Protein AF-A0A830FB92-F1 (afdb_monomer_lite)

Foldseek 3Di:
DDDDDDPPPPDPPPPPPPPPPCPLVNLLVLLLVQQAVQCVPVVDQFDALVRSCVVCPPVPQDPVSNVSSVVVCCVVQQWPDDDGHIHGRPPPD

pLDDT: mean 77.41, std 16.44, range [44.66, 93.88]

Structure (mmCIF, N/CA/C/O backbone):
data_AF-A0A830FB92-F1
#
_entry.id   AF-A0A830FB92-F1
#
loop_
_atom_site.group_PDB
_atom_site.id
_atom_site.type_symbol
_atom_site.label_atom_id
_atom_site.label_alt_id
_atom_site.label_comp_id
_atom_site.label_asym_id
_atom_site.label_entity_id
_atom_site.label_seq_id
_atom_site.pdbx_PDB_ins_code
_atom_site.Cartn_x
_atom_site.Cartn_y
_atom_site.Cartn_z
_atom_site.occupancy
_atom_site.B_iso_or_equiv
_atom_site.auth_seq_id
_atom_site.auth_comp_id
_atom_site.auth_asym_id
_atom_site.auth_atom_id
_atom_site.pdbx_PDB_model_num
ATOM 1 N N . MET A 1 1 ? 45.980 -35.699 -45.998 1.00 44.66 1 MET A N 1
ATOM 2 C CA . MET A 1 1 ? 45.967 -35.032 -44.682 1.00 44.66 1 MET A CA 1
ATOM 3 C C . MET A 1 1 ? 44.613 -34.358 -44.556 1.00 44.66 1 MET A C 1
ATOM 5 O O . MET A 1 1 ? 44.307 -33.497 -45.368 1.00 44.66 1 MET A O 1
ATOM 9 N N . GLU A 1 2 ? 43.760 -34.883 -43.681 1.00 46.06 2 GLU A N 1
ATOM 10 C CA . GLU A 1 2 ? 42.350 -34.494 -43.537 1.00 46.06 2 GLU A CA 1
ATOM 11 C C . GLU A 1 2 ? 42.186 -33.145 -42.802 1.00 46.06 2 GLU A C 1
ATOM 13 O O . GLU A 1 2 ? 43.063 -32.775 -42.014 1.00 46.06 2 GLU A O 1
ATOM 18 N N . PRO A 1 3 ? 41.087 -32.398 -43.038 1.00 52.53 3 PRO A N 1
ATOM 19 C CA . PRO A 1 3 ? 40.881 -31.063 -42.482 1.00 52.53 3 PRO A CA 1
ATOM 20 C C . PRO A 1 3 ? 40.282 -31.123 -41.068 1.00 52.53 3 PRO A C 1
ATOM 22 O O . PRO A 1 3 ? 39.165 -31.601 -40.875 1.00 52.53 3 PRO A O 1
ATOM 25 N N . ARG A 1 4 ? 40.981 -30.580 -40.064 1.00 53.62 4 ARG A N 1
ATOM 26 C CA . ARG A 1 4 ? 40.376 -30.327 -38.749 1.00 53.62 4 ARG A CA 1
ATOM 27 C C . ARG A 1 4 ? 39.632 -28.998 -38.768 1.00 53.62 4 ARG A C 1
ATOM 29 O O . ARG A 1 4 ? 40.227 -27.926 -38.732 1.00 53.62 4 ARG A O 1
ATOM 36 N N . SER A 1 5 ? 38.309 -29.104 -38.826 1.00 59.81 5 SER A N 1
ATOM 37 C CA . SER A 1 5 ? 37.397 -28.082 -38.333 1.00 59.81 5 SER A CA 1
ATOM 38 C C . SER A 1 5 ? 37.679 -27.828 -36.855 1.00 59.81 5 SER A C 1
ATOM 40 O O . SER A 1 5 ? 37.515 -28.735 -36.049 1.00 59.81 5 SER A O 1
ATOM 42 N N . GLU A 1 6 ? 38.013 -26.598 -36.480 1.00 47.91 6 GLU A N 1
ATOM 43 C CA . GLU A 1 6 ? 37.709 -26.127 -35.133 1.00 47.91 6 GLU A CA 1
ATOM 44 C C . GLU A 1 6 ? 37.072 -24.749 -35.235 1.00 47.91 6 GLU A C 1
ATOM 46 O O . GLU A 1 6 ? 37.675 -23.717 -35.523 1.00 47.91 6 GLU A O 1
ATOM 51 N N . ARG A 1 7 ? 35.754 -24.799 -35.109 1.00 55.81 7 ARG A N 1
ATOM 52 C CA . ARG A 1 7 ? 34.844 -23.678 -35.119 1.00 55.81 7 ARG A CA 1
ATOM 53 C C . ARG A 1 7 ? 34.976 -22.973 -33.772 1.00 55.81 7 ARG A C 1
ATOM 55 O O . ARG A 1 7 ? 34.162 -23.217 -32.887 1.00 55.81 7 ARG A O 1
ATOM 62 N N . SER A 1 8 ? 35.936 -22.065 -33.628 1.00 52.62 8 SER A N 1
ATOM 63 C CA . SER A 1 8 ? 35.895 -21.077 -32.543 1.00 52.62 8 SER A CA 1
ATOM 64 C C . SER A 1 8 ? 34.818 -20.041 -32.856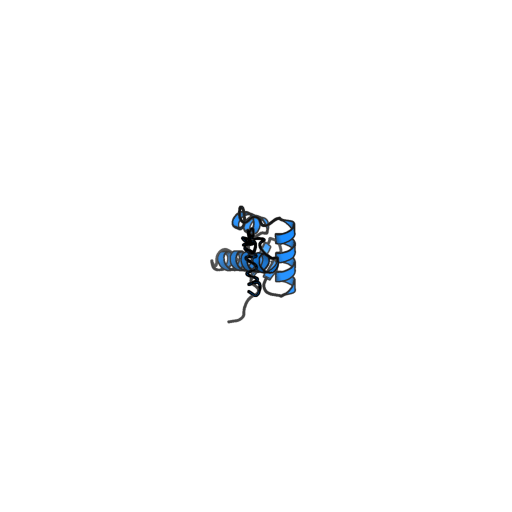 1.00 52.62 8 SER A C 1
ATOM 66 O O . SER A 1 8 ? 35.082 -18.909 -33.248 1.00 52.62 8 SER A O 1
ATOM 68 N N . ARG A 1 9 ? 33.553 -20.458 -32.707 1.00 54.72 9 ARG A N 1
ATOM 69 C CA . ARG A 1 9 ? 32.483 -19.535 -32.342 1.00 54.72 9 ARG A CA 1
ATOM 70 C C . ARG A 1 9 ? 32.816 -19.081 -30.929 1.00 54.72 9 ARG A C 1
ATOM 72 O O . ARG A 1 9 ? 32.409 -19.724 -29.964 1.00 54.72 9 ARG A O 1
ATOM 79 N N . THR A 1 10 ? 33.555 -17.989 -30.812 1.00 60.53 10 THR A N 1
ATOM 80 C CA . THR A 1 10 ? 33.555 -17.201 -29.585 1.00 60.53 10 THR A CA 1
ATOM 81 C C . THR A 1 10 ? 32.137 -16.666 -29.459 1.00 60.53 10 THR A C 1
ATOM 83 O O . THR A 1 10 ? 31.755 -15.698 -30.114 1.00 60.53 10 THR A O 1
ATOM 86 N N . GLY A 1 11 ? 31.312 -17.431 -28.744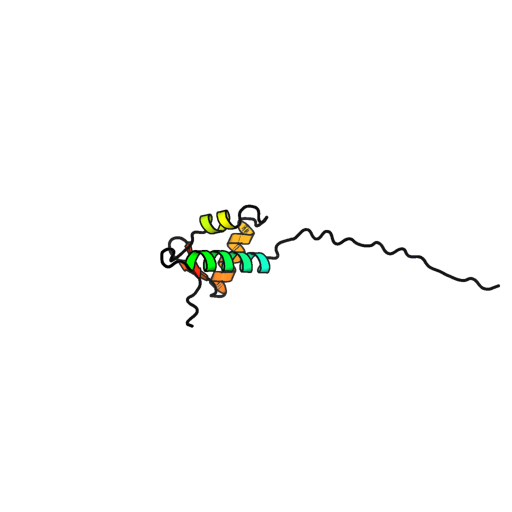 1.00 53.41 11 GLY A N 1
ATOM 87 C CA . GLY A 1 11 ? 29.946 -17.071 -28.434 1.00 53.41 11 GLY A CA 1
ATOM 88 C C . GLY A 1 11 ? 29.963 -15.699 -27.790 1.00 53.41 11 GLY A C 1
ATOM 89 O O . GLY A 1 11 ? 30.733 -15.454 -26.861 1.00 53.41 11 GLY A O 1
ATOM 90 N N . ALA A 1 12 ? 29.142 -14.807 -28.330 1.00 56.44 12 ALA A N 1
ATOM 91 C CA . ALA A 1 12 ? 28.774 -13.581 -27.664 1.00 56.44 12 ALA A CA 1
ATOM 92 C C . ALA A 1 12 ? 28.351 -13.941 -26.235 1.00 56.44 12 ALA A C 1
ATOM 94 O O . ALA A 1 12 ? 27.327 -14.593 -26.028 1.00 56.44 12 ALA A O 1
ATOM 95 N N . LEU A 1 13 ? 29.164 -13.554 -25.254 1.00 45.00 13 LEU A N 1
ATOM 96 C CA . LEU A 1 13 ? 28.696 -13.397 -23.890 1.00 45.00 13 LEU A CA 1
ATOM 97 C C . LEU A 1 13 ? 27.703 -12.241 -23.962 1.00 45.00 13 LEU A C 1
ATOM 99 O O . LEU A 1 13 ? 28.087 -11.074 -23.912 1.00 45.00 13 LEU A O 1
ATOM 103 N N . ALA A 1 14 ? 26.432 -12.573 -24.183 1.00 49.94 14 ALA A N 1
ATOM 104 C CA . ALA A 1 14 ? 25.341 -11.686 -23.847 1.00 49.94 14 ALA A CA 1
ATOM 105 C C . ALA A 1 14 ? 25.452 -11.468 -22.338 1.00 49.94 14 ALA A C 1
ATOM 107 O O . ALA A 1 14 ? 25.000 -12.281 -21.536 1.00 49.94 14 ALA A O 1
ATOM 108 N N . VAL A 1 15 ? 26.163 -10.410 -21.953 1.00 52.88 15 VAL A N 1
ATOM 109 C CA . VAL A 1 15 ? 25.994 -9.821 -20.639 1.00 52.88 15 VAL A CA 1
ATOM 110 C C . VAL A 1 15 ? 24.542 -9.369 -20.615 1.00 52.88 15 VAL A C 1
ATOM 112 O O . VAL A 1 15 ? 24.165 -8.396 -21.264 1.00 52.88 15 VAL A O 1
ATOM 115 N N . SER A 1 16 ? 23.692 -10.155 -19.962 1.00 46.47 16 SER A N 1
ATOM 116 C CA . SER A 1 16 ? 22.371 -9.702 -19.565 1.00 46.47 16 SER A CA 1
ATOM 117 C C . SER A 1 16 ? 22.592 -8.548 -18.595 1.00 46.47 16 SER A C 1
ATOM 119 O O . SER A 1 16 ? 22.719 -8.739 -17.390 1.00 46.47 16 SER A O 1
ATOM 121 N N . ALA A 1 17 ? 22.715 -7.344 -19.145 1.00 52.09 17 ALA A N 1
ATOM 122 C CA . ALA A 1 17 ? 22.462 -6.111 -18.432 1.00 52.09 17 ALA A CA 1
ATOM 123 C C . ALA A 1 17 ? 20.942 -6.011 -18.250 1.00 52.09 17 ALA A C 1
ATOM 125 O O . ALA A 1 17 ? 20.278 -5.224 -18.911 1.00 52.09 17 ALA A O 1
ATOM 126 N N . ASP A 1 18 ? 20.388 -6.875 -17.407 1.00 52.12 18 ASP A N 1
ATOM 127 C CA . ASP A 1 18 ? 19.089 -6.635 -16.793 1.00 52.12 18 ASP A CA 1
ATOM 128 C C . ASP A 1 18 ? 19.452 -5.829 -15.531 1.00 52.12 18 ASP A C 1
ATOM 130 O O . ASP A 1 18 ? 19.925 -6.370 -14.542 1.00 52.12 18 ASP A O 1
ATOM 134 N N . GLY A 1 19 ? 19.522 -4.497 -15.557 1.00 49.91 19 GLY A N 1
ATOM 135 C CA . GLY A 1 19 ? 18.417 -3.671 -15.998 1.00 49.91 19 GLY A CA 1
ATOM 136 C C . GLY A 1 19 ? 17.198 -4.035 -15.166 1.00 49.91 19 GLY A C 1
ATOM 137 O O . GLY A 1 19 ? 16.195 -4.327 -15.792 1.00 49.91 19 GLY A O 1
ATOM 138 N N . SER A 1 20 ? 17.335 -4.112 -13.823 1.00 51.66 20 SER A N 1
ATOM 139 C CA . SER A 1 20 ? 16.300 -4.512 -12.851 1.00 51.66 20 SER A CA 1
ATOM 140 C C . SER A 1 20 ? 14.959 -3.880 -13.193 1.00 51.66 20 SER A C 1
ATOM 142 O O . SER A 1 20 ? 14.585 -2.833 -12.667 1.00 51.66 20 SER A O 1
ATOM 144 N N . SER A 1 21 ? 14.231 -4.517 -14.096 1.00 58.56 21 SER A N 1
ATOM 145 C CA . SER A 1 21 ? 12.854 -4.196 -14.360 1.00 58.56 21 SER A CA 1
ATOM 146 C C . SER A 1 21 ? 12.129 -4.814 -13.182 1.00 58.56 21 SER A C 1
ATOM 148 O O . SER A 1 21 ? 12.065 -6.037 -13.029 1.00 58.56 21 SER A O 1
ATOM 150 N N . VAL A 1 22 ? 11.701 -3.970 -12.245 1.00 66.38 22 VAL A N 1
ATOM 151 C CA . VAL A 1 22 ? 10.894 -4.443 -11.127 1.00 66.38 22 VAL A CA 1
ATOM 152 C C . VAL A 1 22 ? 9.631 -5.023 -11.757 1.00 66.38 22 VAL A C 1
ATOM 154 O O . VAL A 1 22 ? 8.789 -4.299 -12.280 1.00 66.38 22 VAL A O 1
ATOM 157 N N . SER A 1 23 ? 9.545 -6.351 -11.802 1.00 80.56 23 SER A N 1
ATOM 158 C CA . SER A 1 23 ? 8.389 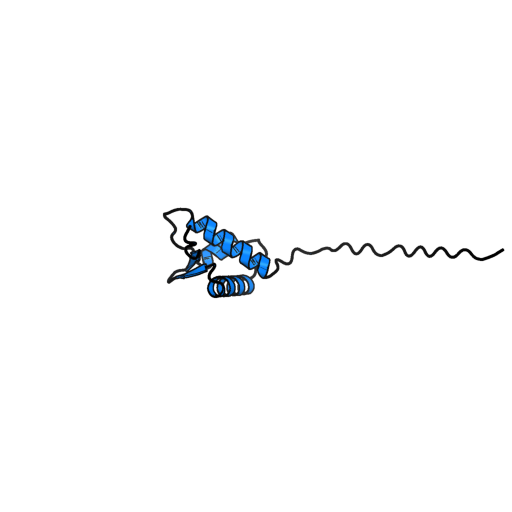-7.043 -12.368 1.00 80.56 23 SER A CA 1
ATOM 159 C C . SER A 1 23 ? 7.136 -6.637 -11.592 1.00 80.56 23 SER A C 1
ATOM 161 O O . SER A 1 23 ? 7.235 -6.346 -10.402 1.00 80.56 23 SER A O 1
ATOM 163 N N . ALA A 1 24 ? 5.953 -6.667 -12.210 1.00 80.69 24 ALA A N 1
ATOM 164 C CA . ALA A 1 24 ? 4.704 -6.294 -11.532 1.00 80.69 24 ALA A CA 1
ATOM 165 C C . ALA A 1 24 ? 4.489 -7.053 -10.203 1.00 80.69 24 ALA A C 1
ATOM 167 O O . ALA A 1 24 ? 4.044 -6.474 -9.215 1.00 80.69 24 ALA A O 1
ATOM 168 N N . ASP A 1 25 ? 4.886 -8.328 -10.154 1.00 82.56 25 ASP A N 1
ATOM 169 C CA . ASP A 1 25 ? 4.881 -9.133 -8.926 1.00 82.56 25 ASP A CA 1
ATOM 170 C C . ASP A 1 25 ? 5.897 -8.632 -7.878 1.00 82.56 25 ASP A C 1
ATOM 172 O O . ASP A 1 25 ? 5.608 -8.608 -6.684 1.00 82.56 25 ASP A O 1
ATOM 176 N N . GLY A 1 26 ? 7.063 -8.147 -8.314 1.00 85.88 26 GLY A N 1
ATOM 177 C CA . GLY A 1 26 ? 8.054 -7.507 -7.445 1.00 85.88 26 GLY A CA 1
ATOM 178 C C . GLY A 1 26 ? 7.575 -6.168 -6.881 1.00 85.88 26 GLY A C 1
ATOM 179 O O . GLY A 1 26 ? 7.790 -5.893 -5.701 1.00 85.88 26 GLY A O 1
ATOM 180 N N . VAL A 1 27 ? 6.871 -5.365 -7.688 1.00 87.31 27 VAL A N 1
ATOM 181 C CA . VAL A 1 27 ? 6.236 -4.118 -7.233 1.00 87.31 27 VAL A CA 1
ATOM 182 C C . VAL A 1 27 ? 5.187 -4.431 -6.167 1.00 87.31 27 VAL A C 1
ATOM 184 O O . VAL A 1 27 ? 5.222 -3.848 -5.087 1.00 87.31 27 VAL A O 1
ATOM 187 N N . ALA A 1 28 ? 4.301 -5.400 -6.422 1.00 88.50 28 ALA A N 1
ATOM 188 C CA . ALA A 1 28 ? 3.291 -5.832 -5.457 1.00 88.50 28 ALA A CA 1
ATOM 189 C C . ALA A 1 28 ? 3.907 -6.331 -4.141 1.00 88.50 28 ALA A C 1
ATOM 191 O O . ALA A 1 28 ? 3.457 -5.936 -3.067 1.00 88.50 28 ALA A O 1
ATOM 192 N N . ALA A 1 29 ? 4.979 -7.124 -4.200 1.00 89.75 29 ALA A N 1
ATOM 193 C CA . ALA A 1 29 ? 5.680 -7.572 -3.000 1.00 89.75 29 ALA A CA 1
ATOM 194 C C . ALA A 1 29 ? 6.271 -6.400 -2.192 1.00 89.75 29 ALA A C 1
ATOM 196 O O . ALA A 1 29 ? 6.142 -6.372 -0.967 1.00 89.75 29 ALA A O 1
ATOM 197 N N . MET A 1 30 ? 6.880 -5.410 -2.858 1.00 89.31 30 MET A N 1
ATOM 198 C CA . MET A 1 30 ? 7.397 -4.212 -2.185 1.00 89.31 30 MET A CA 1
ATOM 199 C C . MET A 1 30 ? 6.282 -3.385 -1.545 1.00 89.31 30 MET A C 1
ATOM 201 O O . MET A 1 30 ? 6.410 -2.993 -0.389 1.00 89.31 30 MET A O 1
ATOM 205 N N . VAL A 1 31 ? 5.187 -3.144 -2.268 1.00 89.31 31 VAL A N 1
ATOM 206 C CA . VAL A 1 31 ? 4.032 -2.385 -1.768 1.00 89.31 31 VAL A CA 1
ATOM 207 C C . VAL A 1 31 ? 3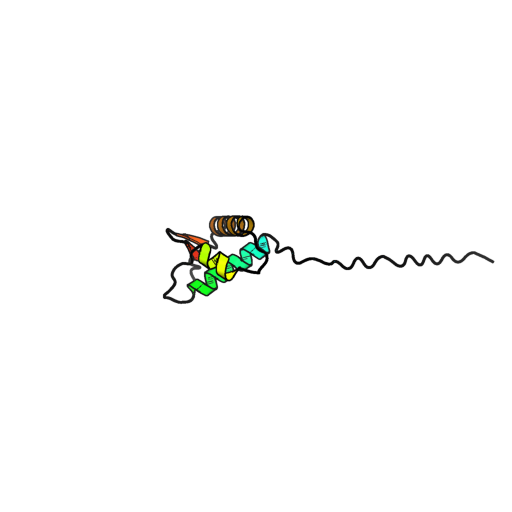.429 -3.065 -0.545 1.00 89.31 31 VAL A C 1
ATOM 209 O O . VAL A 1 31 ? 3.241 -2.411 0.479 1.00 89.31 31 VAL A O 1
ATOM 212 N N . CYS A 1 32 ? 3.191 -4.376 -0.619 1.00 88.50 32 CYS A N 1
ATOM 213 C CA . CYS A 1 32 ? 2.685 -5.154 0.506 1.00 88.50 32 CYS A CA 1
ATOM 214 C C . CYS A 1 32 ? 3.607 -5.002 1.722 1.00 88.50 32 CYS A C 1
ATOM 216 O O . CYS A 1 32 ? 3.158 -4.612 2.797 1.00 88.50 32 CYS A O 1
ATOM 218 N N . ARG A 1 33 ? 4.922 -5.160 1.522 1.00 89.31 33 ARG A N 1
ATOM 219 C CA . ARG A 1 33 ? 5.902 -5.041 2.602 1.00 89.31 33 ARG A CA 1
ATOM 220 C C . ARG A 1 33 ? 5.957 -3.645 3.219 1.00 89.31 33 ARG A C 1
ATOM 222 O O . ARG A 1 33 ? 6.109 -3.528 4.432 1.00 89.31 33 ARG A O 1
ATOM 229 N N . VAL A 1 34 ? 5.864 -2.594 2.404 1.00 89.19 34 VAL A N 1
ATOM 230 C CA . VAL A 1 34 ? 5.798 -1.207 2.883 1.00 89.19 34 VAL A CA 1
ATOM 231 C C . VAL A 1 34 ? 4.569 -1.021 3.758 1.00 89.19 34 VAL A C 1
ATOM 233 O O . VAL A 1 34 ? 4.699 -0.498 4.862 1.00 89.19 34 VAL A O 1
ATOM 236 N N . VAL A 1 35 ? 3.403 -1.473 3.300 1.00 87.38 35 VAL A N 1
ATOM 237 C CA . VAL A 1 35 ? 2.162 -1.357 4.066 1.00 87.38 35 VAL A CA 1
ATOM 238 C C . VAL A 1 35 ? 2.278 -2.120 5.382 1.00 87.38 35 VAL A C 1
ATOM 240 O O . VAL A 1 35 ? 2.129 -1.504 6.429 1.00 87.38 35 VAL A O 1
ATOM 243 N N . GLU A 1 36 ? 2.666 -3.396 5.348 1.00 86.44 36 GLU A N 1
ATOM 244 C CA . GLU A 1 36 ? 2.866 -4.213 6.549 1.00 86.44 36 GLU A CA 1
ATOM 245 C C . GLU A 1 36 ? 3.818 -3.552 7.552 1.00 86.44 36 GLU A C 1
ATOM 247 O O . GLU A 1 36 ? 3.474 -3.399 8.717 1.00 86.44 36 GLU A O 1
ATOM 252 N N . LEU A 1 37 ? 5.011 -3.129 7.117 1.00 87.06 37 LEU A N 1
ATOM 253 C CA . LEU A 1 37 ? 6.016 -2.545 8.011 1.00 87.06 37 LEU A CA 1
ATOM 254 C C . LEU A 1 37 ? 5.564 -1.226 8.636 1.00 87.06 37 LEU A C 1
ATOM 256 O O . LEU A 1 37 ? 5.938 -0.941 9.771 1.00 87.06 37 LEU A O 1
ATOM 260 N N . ASN A 1 38 ? 4.784 -0.428 7.908 1.00 83.12 38 ASN A N 1
ATOM 261 C CA . ASN A 1 38 ? 4.271 0.835 8.426 1.00 83.12 38 ASN A CA 1
ATOM 262 C C . ASN A 1 38 ? 3.055 0.634 9.335 1.00 83.12 38 ASN A C 1
ATOM 264 O O . ASN A 1 38 ? 2.855 1.458 10.215 1.00 83.12 38 ASN A O 1
ATOM 268 N N . THR A 1 39 ? 2.289 -0.451 9.177 1.00 76.81 39 THR A N 1
ATOM 269 C CA . THR A 1 39 ? 1.122 -0.757 10.024 1.00 76.81 39 THR A CA 1
ATOM 270 C C . THR A 1 39 ? 1.415 -1.702 11.194 1.00 76.81 39 THR A C 1
ATOM 272 O O . THR A 1 39 ? 0.507 -2.076 11.929 1.00 76.81 39 THR A O 1
ATOM 275 N N . VAL A 1 40 ? 2.667 -2.140 11.365 1.00 72.31 40 VAL A N 1
ATOM 276 C CA . VAL A 1 40 ? 3.103 -2.940 12.529 1.00 72.31 40 VAL A CA 1
ATOM 277 C C . VAL A 1 40 ? 3.159 -2.094 13.809 1.00 72.31 40 VAL A C 1
ATOM 279 O O . VAL A 1 40 ? 3.064 -2.638 14.909 1.00 72.31 40 VAL A O 1
ATOM 282 N N . ASP A 1 41 ? 3.288 -0.772 13.687 1.00 66.19 41 ASP A N 1
ATOM 283 C CA . ASP A 1 41 ? 3.214 0.141 14.825 1.00 66.19 41 ASP A CA 1
ATOM 284 C C . ASP A 1 41 ? 1.746 0.471 15.134 1.00 66.19 41 ASP A C 1
ATOM 286 O O . ASP A 1 41 ? 1.012 0.943 14.268 1.00 66.19 41 ASP A O 1
ATOM 290 N N . VAL A 1 42 ? 1.307 0.223 16.373 1.00 55.19 42 VAL A N 1
ATOM 291 C CA . VAL A 1 42 ? -0.109 0.289 16.804 1.00 55.19 42 VAL A CA 1
ATOM 292 C C . VAL A 1 42 ? -0.744 1.675 16.592 1.00 55.19 42 VAL A C 1
ATOM 294 O O . VAL A 1 42 ? -1.961 1.818 16.648 1.00 55.19 42 VAL A O 1
ATOM 297 N N . ALA A 1 43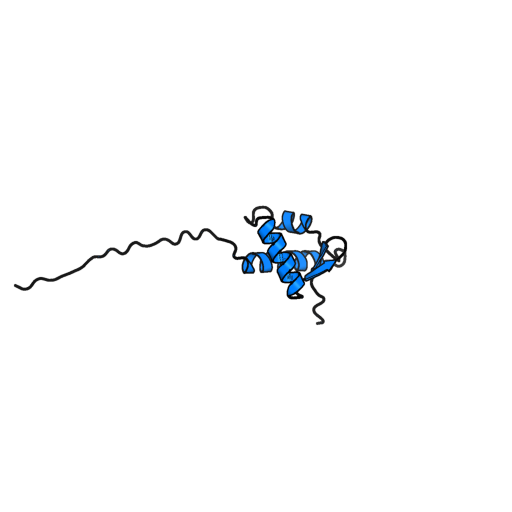 ? 0.066 2.710 16.355 1.00 60.66 43 ALA A N 1
ATOM 298 C CA . ALA A 1 43 ? -0.402 4.059 16.058 1.00 60.66 43 ALA A CA 1
ATOM 299 C C . ALA A 1 43 ? -0.789 4.281 14.581 1.00 60.66 43 ALA A C 1
ATOM 301 O O . ALA A 1 43 ? -1.462 5.267 14.276 1.00 60.66 43 ALA A O 1
ATOM 302 N N . VAL A 1 44 ? -0.368 3.405 13.664 1.00 67.00 44 VAL A N 1
ATOM 303 C CA . VAL A 1 44 ? -0.569 3.559 12.218 1.00 67.00 44 VAL A CA 1
ATOM 304 C C . VAL A 1 44 ? -1.469 2.432 11.717 1.00 67.00 44 VAL A C 1
ATOM 306 O O . VAL A 1 44 ? -1.021 1.397 11.242 1.00 67.00 44 VAL A O 1
ATOM 309 N N . GLU A 1 45 ? -2.781 2.635 11.800 1.00 77.19 45 GLU A N 1
ATOM 310 C CA . GLU A 1 45 ? -3.767 1.639 11.346 1.00 77.19 45 GLU A CA 1
ATOM 311 C C . GLU A 1 45 ? -3.831 1.498 9.812 1.00 77.19 45 GLU A C 1
ATOM 313 O O . GLU A 1 45 ? -4.452 0.571 9.289 1.00 77.19 45 GLU A O 1
ATOM 318 N N . ARG A 1 46 ? -3.233 2.445 9.080 1.00 84.44 46 ARG A N 1
ATOM 319 C CA . ARG A 1 46 ? -3.279 2.549 7.617 1.00 84.44 46 ARG A CA 1
ATOM 320 C C . ARG A 1 46 ? -2.190 3.475 7.089 1.00 84.44 46 ARG A C 1
ATOM 322 O O . ARG A 1 46 ? -1.732 4.367 7.800 1.00 84.44 46 ARG A O 1
ATOM 329 N N . ILE A 1 47 ? -1.852 3.313 5.817 1.00 89.50 47 ILE A N 1
ATOM 330 C CA . ILE A 1 47 ? -0.906 4.162 5.095 1.00 89.50 47 ILE A CA 1
ATOM 331 C C . ILE A 1 47 ? -1.520 4.670 3.783 1.00 89.50 47 ILE A C 1
ATOM 333 O O . ILE A 1 47 ? -2.058 3.904 2.985 1.00 89.50 47 ILE A O 1
ATOM 337 N N . ASP A 1 48 ? -1.451 5.978 3.543 1.00 91.25 48 ASP A N 1
ATOM 338 C CA . ASP A 1 48 ? -1.940 6.590 2.306 1.00 91.25 48 ASP A CA 1
ATOM 339 C C . ASP A 1 48 ? -1.076 6.223 1.090 1.00 91.25 48 ASP A C 1
ATOM 341 O O . ASP A 1 48 ? 0.134 6.015 1.209 1.00 91.25 48 ASP A O 1
ATOM 345 N N . ARG A 1 49 ? -1.670 6.260 -0.113 1.00 90.00 49 ARG A N 1
ATOM 346 C CA . ARG A 1 49 ? -0.955 6.059 -1.391 1.00 90.00 49 ARG A CA 1
ATOM 347 C C . ARG A 1 49 ? 0.300 6.930 -1.494 1.00 90.00 49 ARG A C 1
ATOM 349 O O . ARG A 1 49 ? 1.348 6.440 -1.892 1.00 90.00 49 ARG A O 1
ATOM 356 N N . GLU A 1 50 ? 0.205 8.201 -1.106 1.00 89.38 50 GLU A N 1
ATOM 357 C CA . GLU A 1 50 ? 1.327 9.148 -1.158 1.00 89.38 50 GLU A CA 1
ATOM 358 C C . GLU A 1 50 ? 2.460 8.760 -0.197 1.00 89.38 50 GLU A C 1
ATOM 360 O O . GLU A 1 50 ? 3.638 8.951 -0.493 1.00 89.38 50 GLU A O 1
ATOM 365 N N . ALA A 1 51 ? 2.136 8.199 0.969 1.00 89.38 51 ALA A N 1
ATOM 366 C CA . ALA A 1 51 ? 3.151 7.705 1.887 1.00 89.38 51 ALA A CA 1
ATOM 367 C C . ALA A 1 51 ? 3.853 6.462 1.315 1.00 89.38 51 ALA A C 1
ATOM 369 O O . ALA A 1 51 ? 5.080 6.416 1.345 1.00 89.38 51 ALA A O 1
ATOM 370 N N . ILE A 1 52 ? 3.108 5.533 0.702 1.00 90.00 52 ILE A N 1
ATOM 371 C CA . ILE A 1 52 ? 3.680 4.374 -0.005 1.00 90.00 52 ILE A CA 1
ATOM 372 C C . ILE A 1 52 ? 4.592 4.839 -1.149 1.00 90.00 52 ILE A C 1
ATOM 374 O O . ILE A 1 52 ? 5.728 4.385 -1.261 1.00 90.00 52 ILE A O 1
ATOM 378 N N . GLU A 1 53 ? 4.126 5.785 -1.965 1.00 90.81 53 GLU A N 1
ATOM 379 C CA . GLU A 1 53 ? 4.887 6.372 -3.072 1.00 90.81 53 GLU A CA 1
ATOM 380 C C . GLU A 1 53 ? 6.177 7.039 -2.581 1.00 90.81 53 GLU A C 1
ATOM 382 O O . GLU A 1 53 ? 7.244 6.809 -3.146 1.00 90.81 53 GLU A O 1
ATOM 387 N N . ARG A 1 54 ? 6.120 7.793 -1.474 1.00 89.62 54 ARG A N 1
ATOM 388 C CA . ARG A 1 54 ? 7.314 8.381 -0.848 1.00 89.62 54 ARG A CA 1
ATOM 389 C C . ARG A 1 54 ? 8.276 7.327 -0.312 1.00 89.62 54 ARG A C 1
ATOM 391 O O . ARG A 1 54 ? 9.482 7.515 -0.432 1.00 89.62 54 ARG A O 1
ATOM 398 N N . THR A 1 55 ? 7.781 6.233 0.264 1.00 89.06 55 THR A N 1
ATOM 399 C CA . THR A 1 55 ? 8.636 5.128 0.723 1.00 89.06 55 THR A CA 1
ATOM 400 C C . THR A 1 55 ? 9.309 4.410 -0.445 1.00 89.06 55 THR A C 1
ATOM 402 O O . THR A 1 55 ? 10.454 3.985 -0.322 1.00 89.06 55 THR A O 1
ATOM 405 N N . LEU A 1 56 ? 8.625 4.303 -1.585 1.00 88.25 56 LEU A N 1
ATOM 406 C CA . LEU A 1 56 ? 9.147 3.680 -2.801 1.00 88.25 56 LEU A CA 1
ATOM 407 C C . LEU A 1 56 ? 9.893 4.663 -3.716 1.00 88.25 56 LEU A C 1
ATOM 409 O O . LEU A 1 56 ? 10.418 4.251 -4.755 1.00 88.25 56 LEU A O 1
ATOM 413 N N . ALA A 1 57 ? 9.996 5.938 -3.339 1.00 87.94 57 ALA A N 1
ATOM 414 C CA . ALA A 1 57 ? 10.679 6.952 -4.127 1.00 87.94 57 ALA A CA 1
ATOM 415 C C . ALA A 1 57 ? 12.140 6.551 -4.392 1.00 87.94 57 ALA A C 1
ATOM 417 O O . ALA A 1 57 ? 12.878 6.159 -3.490 1.00 87.94 57 ALA A O 1
ATOM 418 N N . GLY A 1 58 ? 12.562 6.637 -5.655 1.00 83.38 58 GLY A N 1
ATOM 419 C CA . GLY A 1 58 ? 13.897 6.205 -6.082 1.00 83.38 58 GLY A CA 1
ATOM 420 C C . GLY A 1 58 ? 14.027 4.707 -6.387 1.00 83.38 58 GLY A C 1
ATOM 421 O O . GLY A 1 58 ? 15.080 4.295 -6.864 1.00 83.38 58 GLY A O 1
ATOM 422 N N . SER A 1 59 ? 12.967 3.909 -6.207 1.00 82.88 59 SER A N 1
ATOM 423 C CA . SER A 1 59 ? 12.946 2.482 -6.587 1.00 82.88 59 SER A CA 1
ATOM 424 C C . SER A 1 59 ? 12.724 2.250 -8.087 1.00 82.88 59 SER A C 1
ATOM 426 O O . SER A 1 59 ? 12.771 1.111 -8.542 1.00 82.88 59 SER A O 1
ATOM 428 N N . GLY A 1 60 ? 12.457 3.311 -8.859 1.00 84.69 60 GLY A N 1
ATOM 429 C CA . GLY A 1 60 ? 12.120 3.213 -10.285 1.00 84.69 60 GLY A CA 1
ATOM 430 C C . GLY A 1 60 ? 10.724 2.640 -10.554 1.00 84.69 60 GLY A C 1
ATOM 431 O O . GLY A 1 60 ? 10.477 2.149 -11.647 1.00 84.69 60 GLY A O 1
ATOM 432 N N . ILE A 1 61 ? 9.835 2.668 -9.555 1.00 85.81 61 ILE A N 1
ATOM 433 C CA . ILE A 1 61 ? 8.437 2.246 -9.682 1.00 85.81 61 ILE A CA 1
ATOM 434 C C . ILE A 1 61 ? 7.617 3.462 -10.109 1.00 85.81 61 ILE A C 1
ATOM 436 O O . ILE A 1 61 ? 7.536 4.444 -9.371 1.00 85.81 61 ILE A O 1
ATOM 440 N N . ASP A 1 62 ? 7.013 3.390 -11.291 1.00 88.06 62 ASP A N 1
ATOM 441 C CA . ASP A 1 62 ? 6.095 4.416 -11.779 1.00 88.06 62 ASP A CA 1
ATOM 442 C C . ASP A 1 62 ? 4.744 4.367 -11.050 1.00 88.06 62 ASP A C 1
ATOM 444 O O . ASP A 1 62 ? 4.308 3.318 -10.565 1.00 88.06 62 ASP A O 1
ATOM 448 N N . GLY A 1 63 ? 4.033 5.498 -11.037 1.00 87.88 63 GLY A N 1
ATOM 449 C CA . GLY A 1 63 ? 2.722 5.609 -10.389 1.00 87.88 63 GLY A CA 1
ATOM 450 C C . GLY A 1 63 ? 1.686 4.610 -10.920 1.00 87.88 63 GLY A C 1
ATOM 451 O O . GLY A 1 63 ? 0.950 4.030 -10.133 1.00 87.88 63 GLY A O 1
ATOM 452 N N . GLU A 1 64 ? 1.675 4.333 -12.228 1.00 90.12 64 GLU A N 1
ATOM 453 C CA . GLU A 1 64 ? 0.767 3.339 -12.823 1.00 90.12 64 GLU A CA 1
ATOM 454 C C . GLU A 1 64 ? 1.065 1.914 -12.330 1.00 90.12 64 GLU A C 1
ATOM 456 O O . GLU A 1 64 ? 0.147 1.153 -12.024 1.00 90.12 64 GLU A O 1
ATOM 461 N N . ALA A 1 65 ? 2.348 1.559 -12.194 1.00 89.94 65 ALA A N 1
ATOM 462 C CA . ALA A 1 65 ? 2.755 0.261 -11.664 1.00 89.94 65 ALA A CA 1
ATOM 463 C C . ALA A 1 65 ? 2.382 0.120 -10.180 1.00 89.94 65 ALA A C 1
ATOM 465 O O . ALA A 1 65 ? 1.946 -0.951 -9.754 1.00 89.94 65 ALA A O 1
ATOM 466 N N . LEU A 1 66 ? 2.507 1.206 -9.408 1.00 91.25 66 LEU A N 1
ATOM 467 C CA . LEU A 1 66 ? 2.052 1.272 -8.021 1.00 91.25 66 LEU A CA 1
ATOM 468 C C . LEU A 1 66 ? 0.530 1.087 -7.916 1.00 91.25 66 LEU A C 1
ATOM 470 O O . LEU A 1 66 ? 0.079 0.256 -7.129 1.00 91.25 66 LEU A O 1
ATOM 474 N N . ASP A 1 67 ? -0.258 1.804 -8.718 1.00 92.56 67 ASP A N 1
ATOM 475 C CA . ASP A 1 67 ? -1.721 1.673 -8.723 1.00 92.56 67 ASP A CA 1
ATOM 476 C C . ASP A 1 67 ? -2.165 0.262 -9.138 1.00 92.56 67 ASP A C 1
ATOM 478 O O . ASP A 1 67 ? -3.030 -0.335 -8.493 1.00 92.56 67 ASP A O 1
ATOM 482 N N . ALA A 1 68 ? -1.527 -0.327 -10.155 1.00 92.06 68 ALA A N 1
ATOM 483 C CA . ALA A 1 68 ? -1.793 -1.705 -10.563 1.00 92.06 68 ALA A CA 1
ATOM 484 C C . ALA A 1 68 ? -1.470 -2.715 -9.448 1.00 92.06 68 ALA A C 1
ATOM 486 O O . ALA A 1 68 ? -2.232 -3.659 -9.222 1.00 92.06 68 ALA A O 1
ATOM 487 N N . ALA A 1 69 ? -0.362 -2.514 -8.731 1.00 92.38 69 ALA A N 1
ATOM 488 C CA . ALA A 1 69 ? 0.026 -3.348 -7.600 1.00 92.38 69 ALA A CA 1
ATOM 489 C C . ALA A 1 69 ? -0.960 -3.229 -6.430 1.00 92.38 69 ALA A C 1
ATOM 491 O O . ALA A 1 69 ? -1.395 -4.251 -5.903 1.00 92.38 69 ALA A O 1
ATOM 492 N N . LEU A 1 70 ? -1.363 -2.010 -6.061 1.00 93.38 70 LEU A N 1
ATOM 493 C CA . LEU A 1 70 ? -2.359 -1.766 -5.015 1.00 93.38 70 LEU A CA 1
ATOM 494 C C . LEU A 1 70 ? -3.696 -2.426 -5.360 1.00 93.38 70 LEU A C 1
ATOM 496 O O . LEU A 1 70 ? -4.219 -3.199 -4.561 1.00 93.38 70 LEU A O 1
ATOM 500 N N . ALA A 1 71 ? -4.208 -2.205 -6.574 1.00 93.88 71 ALA A N 1
ATOM 501 C CA . ALA A 1 71 ? -5.452 -2.818 -7.032 1.00 93.88 71 ALA A CA 1
ATOM 502 C C . ALA A 1 71 ? -5.379 -4.353 -7.017 1.00 93.88 71 ALA A C 1
ATOM 504 O O . ALA A 1 71 ? -6.325 -5.018 -6.591 1.00 93.88 71 ALA A O 1
ATOM 505 N N . ARG A 1 72 ? -4.245 -4.931 -7.436 1.00 93.62 72 ARG A N 1
ATOM 506 C CA . ARG A 1 72 ? -4.018 -6.382 -7.400 1.00 93.62 72 ARG A CA 1
ATOM 507 C C . ARG A 1 72 ? -4.013 -6.924 -5.973 1.00 93.62 72 ARG A C 1
ATOM 509 O O . ARG A 1 72 ? -4.650 -7.943 -5.739 1.00 93.62 72 ARG A O 1
ATOM 516 N N . LEU A 1 73 ? -3.325 -6.258 -5.048 1.00 92.62 73 LEU A N 1
ATOM 517 C CA . LEU A 1 73 ? -3.239 -6.668 -3.643 1.00 92.62 73 LEU A CA 1
ATOM 518 C C . LEU A 1 73 ? -4.582 -6.543 -2.913 1.00 92.62 73 LEU A C 1
ATOM 520 O O . LEU A 1 73 ? -4.902 -7.360 -2.051 1.00 92.62 73 LEU A O 1
ATOM 524 N N . VAL A 1 74 ? -5.385 -5.540 -3.271 1.00 93.06 74 VAL A N 1
ATOM 525 C CA . VAL A 1 74 ? -6.763 -5.409 -2.781 1.00 93.06 74 VAL A CA 1
ATOM 526 C C . VAL A 1 74 ? -7.636 -6.529 -3.344 1.00 93.06 74 VAL A C 1
ATOM 528 O O . VAL A 1 74 ? -8.376 -7.171 -2.603 1.00 93.06 74 VAL A O 1
ATOM 531 N N . ALA A 1 75 ? -7.512 -6.828 -4.639 1.00 92.62 75 ALA A N 1
ATOM 532 C CA . ALA A 1 75 ? -8.257 -7.910 -5.277 1.00 92.62 75 ALA A CA 1
ATOM 533 C C . ALA A 1 75 ? -7.860 -9.309 -4.765 1.00 92.62 75 ALA A C 1
ATOM 535 O O . ALA A 1 75 ? -8.706 -10.202 -4.736 1.00 92.62 75 ALA A O 1
ATOM 536 N N . SER A 1 76 ? -6.599 -9.515 -4.365 1.00 91.81 76 SER A N 1
ATOM 537 C CA . SER A 1 76 ? -6.125 -10.776 -3.776 1.00 91.81 76 SER A CA 1
ATOM 538 C C . SER A 1 76 ? -6.459 -10.924 -2.290 1.00 91.81 76 SER A C 1
ATOM 540 O O . SER A 1 76 ? -6.360 -12.031 -1.763 1.00 91.81 76 SER A O 1
ATOM 542 N N . GLY A 1 77 ? -6.870 -9.845 -1.615 1.00 91.38 77 GLY A N 1
ATOM 543 C CA . GLY A 1 77 ? -7.122 -9.843 -0.173 1.00 91.38 77 GLY A CA 1
ATOM 544 C C . GLY A 1 77 ? -5.843 -9.828 0.671 1.00 91.38 77 GLY A C 1
ATOM 545 O O . GLY A 1 77 ? -5.852 -10.279 1.816 1.00 91.38 77 GLY A O 1
ATOM 546 N N . ASP A 1 78 ? -4.729 -9.349 0.116 1.00 90.50 78 ASP A N 1
ATOM 547 C CA . ASP A 1 78 ? -3.513 -9.056 0.884 1.00 90.50 78 ASP A CA 1
ATOM 548 C C . ASP A 1 78 ? -3.575 -7.658 1.508 1.00 90.50 78 ASP A C 1
ATOM 550 O O . ASP A 1 78 ? -3.126 -7.463 2.637 1.00 90.50 78 ASP A O 1
ATOM 554 N N . LEU A 1 79 ? -4.201 -6.705 0.812 1.00 92.00 79 LEU A N 1
ATOM 555 C CA . LEU A 1 79 ? -4.483 -5.367 1.320 1.00 92.00 79 LEU A CA 1
ATOM 556 C C . LEU A 1 79 ? -5.986 -5.111 1.403 1.00 92.00 79 LEU A C 1
ATOM 558 O O . LEU A 1 79 ? -6.784 -5.650 0.642 1.00 92.00 79 LEU A O 1
ATOM 562 N N . VAL A 1 80 ? -6.363 -4.226 2.317 1.00 91.62 80 VAL A N 1
ATOM 563 C CA . VAL A 1 80 ? -7.710 -3.679 2.437 1.00 91.62 80 VAL A CA 1
ATOM 564 C C . VAL A 1 80 ? -7.628 -2.186 2.157 1.00 91.62 80 VAL A C 1
ATOM 566 O O . VAL A 1 80 ? -6.919 -1.450 2.848 1.00 91.62 80 VAL A O 1
ATOM 569 N N . GLU A 1 81 ? -8.355 -1.742 1.135 1.00 91.50 81 GLU A N 1
ATOM 570 C CA . GLU A 1 81 ? -8.557 -0.320 0.872 1.00 91.50 81 GLU A CA 1
ATOM 571 C C . GLU A 1 81 ? -9.514 0.266 1.920 1.00 91.50 81 GLU A C 1
ATOM 573 O O . GLU A 1 81 ? -10.565 -0.298 2.230 1.00 91.50 81 GLU A O 1
ATOM 578 N N . THR A 1 82 ? -9.132 1.401 2.497 1.00 87.50 82 THR A N 1
ATOM 579 C CA . THR A 1 82 ? -9.877 2.107 3.542 1.00 87.50 82 THR A CA 1
ATOM 580 C C . THR A 1 82 ? -10.039 3.580 3.161 1.00 87.50 82 THR A C 1
ATOM 582 O O . THR A 1 82 ? -9.260 4.104 2.361 1.00 87.50 82 THR A O 1
ATOM 585 N N . PRO A 1 83 ? -11.025 4.301 3.726 1.00 84.81 83 PRO A N 1
ATOM 586 C CA . PRO A 1 83 ? -11.168 5.733 3.481 1.00 84.81 83 PRO A CA 1
ATOM 587 C C . PRO A 1 83 ? -9.968 6.495 4.063 1.00 84.81 83 PRO A C 1
ATOM 589 O O . PRO A 1 83 ? -9.952 6.806 5.254 1.00 84.81 83 PRO A O 1
ATOM 592 N N . GLY A 1 84 ? -8.968 6.782 3.227 1.00 83.06 84 GLY A N 1
ATOM 593 C CA . GLY A 1 84 ? -7.698 7.404 3.624 1.00 83.06 84 GLY A CA 1
ATOM 594 C C . GLY A 1 84 ? -6.499 6.452 3.635 1.00 83.06 84 GLY A C 1
ATOM 595 O O . GLY A 1 84 ? -5.629 6.603 4.480 1.00 83.06 84 GLY A O 1
ATOM 596 N N . GLY A 1 85 ? -6.476 5.427 2.776 1.00 90.25 85 GLY A N 1
ATOM 597 C CA . GLY A 1 85 ? -5.270 4.636 2.517 1.00 90.25 85 GLY A CA 1
ATOM 598 C C . GLY A 1 85 ? -5.486 3.129 2.539 1.00 90.25 85 GLY A C 1
ATOM 599 O O . GLY A 1 85 ? -6.607 2.631 2.455 1.00 90.25 85 GLY A O 1
ATOM 600 N N . PHE A 1 86 ? -4.389 2.396 2.673 1.00 91.88 86 PHE A N 1
ATOM 601 C CA . PHE A 1 86 ? -4.334 0.942 2.620 1.00 91.88 86 PHE A CA 1
ATOM 602 C C . PHE A 1 86 ? -3.825 0.385 3.944 1.00 91.88 86 PHE A C 1
ATOM 604 O O . PHE A 1 86 ? -2.974 0.984 4.601 1.00 91.88 86 PHE A O 1
ATOM 611 N N . ARG A 1 87 ? -4.332 -0.783 4.323 1.00 90.00 87 ARG A N 1
ATOM 612 C CA . ARG A 1 87 ? -3.843 -1.559 5.466 1.00 90.00 87 ARG A CA 1
ATOM 613 C C . ARG A 1 87 ? -3.692 -3.026 5.065 1.00 90.00 87 ARG A C 1
ATOM 615 O O . ARG A 1 87 ? -4.367 -3.438 4.117 1.00 90.00 87 ARG A O 1
ATOM 622 N N . PRO A 1 88 ? -2.851 -3.825 5.737 1.00 89.44 88 PRO A N 1
ATOM 623 C CA . PRO A 1 88 ? -2.822 -5.258 5.488 1.00 89.44 88 PRO A CA 1
ATOM 624 C C . PRO A 1 88 ? -4.180 -5.866 5.844 1.00 89.44 88 PRO A C 1
ATOM 626 O O . PRO A 1 88 ? -4.841 -5.435 6.794 1.00 89.44 88 PRO A O 1
ATOM 629 N N . ALA A 1 89 ? -4.614 -6.859 5.072 1.00 87.12 89 ALA A N 1
ATOM 630 C CA . ALA A 1 89 ? -5.741 -7.680 5.484 1.00 87.12 89 ALA A CA 1
ATOM 631 C C . ALA A 1 89 ? -5.393 -8.362 6.809 1.00 87.12 89 ALA A C 1
ATOM 633 O O . ALA A 1 89 ? -4.276 -8.851 6.981 1.00 87.12 89 ALA A O 1
ATOM 634 N N . GLU A 1 90 ? -6.334 -8.380 7.752 1.00 73.12 90 GLU A N 1
ATOM 635 C CA . GLU A 1 90 ? -6.114 -9.011 9.051 1.00 73.12 90 GLU A CA 1
ATOM 636 C C . GLU A 1 90 ? -5.894 -10.507 8.827 1.00 73.12 90 GLU A C 1
ATOM 638 O O . GLU A 1 90 ? -6.818 -11.265 8.539 1.00 73.12 90 GLU A O 1
ATOM 643 N N . ARG A 1 91 ? -4.628 -10.923 8.875 1.00 60.62 91 ARG A N 1
ATOM 644 C CA . ARG A 1 91 ? -4.245 -12.329 8.874 1.00 60.62 91 ARG A CA 1
ATOM 645 C C . ARG A 1 91 ? -4.559 -12.823 10.278 1.00 60.62 91 ARG A C 1
ATOM 647 O O . ARG A 1 91 ? -3.732 -12.665 11.174 1.00 60.62 91 ARG A O 1
ATOM 654 N N . GLU A 1 92 ? -5.777 -13.334 10.473 1.00 49.16 92 GLU A N 1
ATOM 655 C CA . GLU A 1 92 ? -6.137 -14.090 11.675 1.00 49.16 92 GLU A CA 1
ATOM 656 C C . GLU A 1 92 ? -4.993 -15.078 11.951 1.00 49.16 92 GLU A C 1
ATOM 658 O O . GLU A 1 92 ? -4.710 -15.954 11.131 1.00 49.16 92 GLU A O 1
ATOM 663 N N . SER A 1 93 ? -4.255 -14.830 13.034 1.00 50.25 9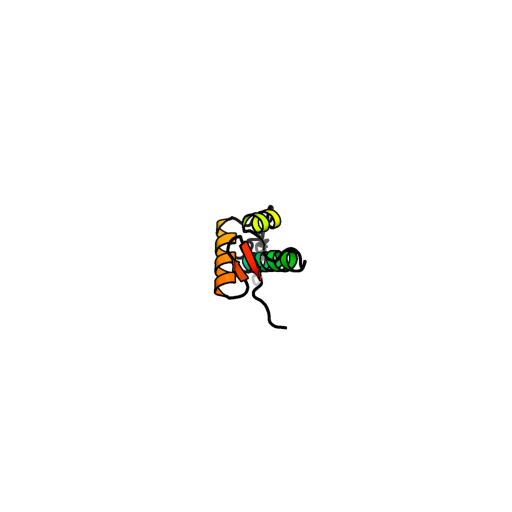3 SER A N 1
ATOM 664 C CA . SER A 1 93 ? -3.133 -15.652 13.495 1.00 50.25 93 SER A CA 1
ATOM 665 C C . SER A 1 93 ? -3.583 -16.520 14.654 1.00 50.25 93 SER A C 1
ATOM 667 O O . SER A 1 93 ? -4.338 -15.996 15.505 1.00 50.25 93 SER A O 1
#

Radius of gyration: 22.3 Å; chains: 1; bounding box: 57×44×62 Å

Sequence (93 aa):
MEPRSERSRTGALAVSADGSSVSADGVAAMVCRVVELNTVDVAVERIDREAIERTLAGSGIDGEALDAALARLVASGDLVETPGGFRPAERES

Secondary structure (DSSP, 8-state):
-----------------------HHHHHHHHHHHHHHHHSSTT-S-B-HHHHHHHHTTS---HHHHHHHHHHHHHHTSEEEETTEEEE-----

Organism: NCBI:txid1383812